Protein AF-A0A6C0I9Z3-F1 (afdb_monomer_lite)

Secondary structure (DSSP, 8-state):
--SSSTTTT--S----------TTS----S------HHHHHH-TT--PPPHHHHHHHHHHHHHHTTTTS-PPSS----

Radius of gyration: 19.28 Å; chains: 1; bounding box: 40×35×43 Å

pLDDT: mean 79.93, std 22.99, range [34.34, 98.44]

Foldseek 3Di:
DPPPPPPPPPDDDDDPDDDDDDPVDDPPDPDDDDDCVVVCVVPVPDDDDDPVVVVVVVVVCCVVCVVPDDDPPDPPPD

Sequence (78 aa):
MLYLIKINHFHDKLIKCELEFDSSYSDGQFRKQANNSKMLELFPDFEFTSLQFGLEKTIDHFIENYSTLRIMGPPSCE

Structure (mmCIF, N/CA/C/O backbone):
data_AF-A0A6C0I9Z3-F1
#
_entry.id   AF-A0A6C0I9Z3-F1
#
loop_
_atom_site.group_PDB
_atom_site.id
_atom_site.type_symbol
_atom_site.label_atom_id
_atom_site.label_alt_id
_atom_site.label_comp_id
_atom_site.label_asym_id
_atom_site.label_entity_id
_atom_site.label_seq_id
_atom_site.pdbx_PDB_ins_code
_atom_site.Cartn_x
_atom_site.Cartn_y
_atom_site.Cartn_z
_atom_site.occupancy
_atom_site.B_iso_or_equiv
_atom_site.auth_seq_id
_atom_site.auth_comp_id
_atom_site.auth_asym_id
_atom_site.auth_atom_id
_atom_site.pdbx_PDB_model_num
ATOM 1 N N . MET A 1 1 ? 21.954 -10.804 10.342 1.00 44.69 1 MET A N 1
ATOM 2 C CA . MET A 1 1 ? 22.225 -11.986 9.495 1.00 44.69 1 MET A CA 1
ATOM 3 C C . MET A 1 1 ? 21.324 -13.164 9.891 1.00 44.69 1 MET A C 1
ATOM 5 O O . MET A 1 1 ? 21.831 -14.214 10.235 1.00 44.69 1 MET A O 1
ATOM 9 N N . LEU A 1 2 ? 19.992 -12.993 9.891 1.00 34.34 2 LEU A N 1
ATOM 10 C CA . LEU A 1 2 ? 19.026 -14.082 10.171 1.00 34.34 2 LEU A CA 1
ATOM 11 C C . LEU A 1 2 ? 17.661 -13.896 9.463 1.00 34.34 2 LEU A C 1
ATOM 13 O O . LEU A 1 2 ? 16.726 -14.638 9.729 1.00 34.34 2 LEU A O 1
ATOM 17 N N . TYR A 1 3 ? 17.542 -12.953 8.519 1.00 39.72 3 TYR A N 1
ATOM 18 C CA . TYR A 1 3 ? 16.299 -12.700 7.764 1.00 39.72 3 TYR A CA 1
ATOM 19 C C . TYR A 1 3 ? 16.409 -13.014 6.262 1.00 39.72 3 TYR A C 1
ATOM 21 O O . TYR A 1 3 ? 15.588 -12.570 5.474 1.00 39.72 3 TYR A O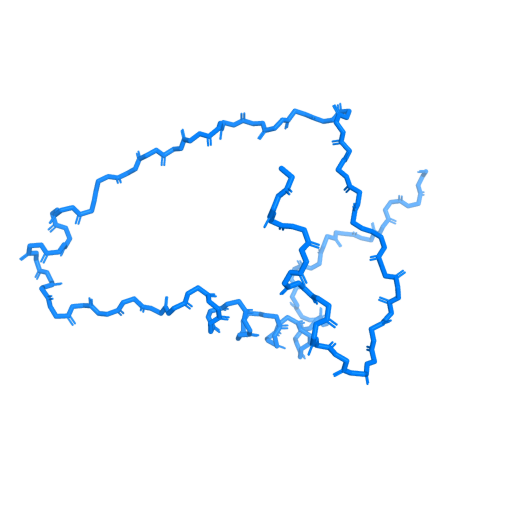 1
ATOM 29 N N . LEU A 1 4 ? 17.412 -13.798 5.856 1.00 39.50 4 LEU A N 1
ATOM 30 C CA . LEU A 1 4 ? 17.710 -14.079 4.442 1.00 39.50 4 LEU A CA 1
ATOM 31 C C . LEU A 1 4 ? 17.346 -15.502 3.980 1.00 39.50 4 LEU A C 1
ATOM 33 O O . LEU A 1 4 ? 17.630 -15.854 2.845 1.00 39.50 4 LEU A O 1
ATOM 37 N N . ILE A 1 5 ? 16.720 -16.335 4.824 1.00 40.44 5 ILE A N 1
ATOM 38 C CA . ILE A 1 5 ? 16.560 -17.778 4.528 1.00 40.44 5 ILE A CA 1
ATOM 39 C C . ILE A 1 5 ? 15.099 -18.213 4.279 1.00 40.44 5 ILE A C 1
ATOM 41 O O . ILE A 1 5 ? 14.864 -19.308 3.781 1.00 40.44 5 ILE A O 1
ATOM 45 N N . LYS A 1 6 ? 14.086 -17.367 4.512 1.00 36.16 6 LYS A N 1
ATOM 46 C CA . LYS A 1 6 ? 12.666 -17.767 4.371 1.00 36.16 6 LYS A CA 1
ATOM 47 C C . LYS A 1 6 ? 11.965 -17.365 3.062 1.00 36.16 6 LYS A C 1
ATOM 49 O O . LYS A 1 6 ? 10.744 -17.393 3.017 1.00 36.16 6 LYS A O 1
ATOM 54 N N . ILE A 1 7 ? 12.700 -17.035 1.999 1.00 44.62 7 ILE A N 1
ATOM 55 C CA . ILE A 1 7 ? 12.103 -16.775 0.667 1.00 44.62 7 ILE A CA 1
ATOM 56 C C . ILE A 1 7 ? 12.276 -17.982 -0.282 1.00 44.62 7 ILE A C 1
ATOM 58 O O . ILE A 1 7 ? 11.608 -18.083 -1.303 1.00 44.62 7 ILE A O 1
ATOM 62 N N . ASN A 1 8 ? 13.090 -18.977 0.086 1.00 35.03 8 ASN A N 1
ATOM 63 C CA . ASN A 1 8 ? 13.493 -20.056 -0.825 1.00 35.03 8 ASN A CA 1
ATOM 64 C C . ASN A 1 8 ? 12.500 -21.226 -0.969 1.00 35.03 8 ASN A C 1
ATOM 66 O O . ASN A 1 8 ? 12.849 -22.214 -1.606 1.00 35.03 8 ASN A O 1
ATOM 70 N N . HIS A 1 9 ? 11.291 -21.169 -0.396 1.00 40.16 9 HIS A N 1
ATOM 71 C CA . HIS A 1 9 ? 10.365 -22.316 -0.436 1.00 40.16 9 HIS A CA 1
ATOM 72 C C . HIS A 1 9 ? 9.157 -22.160 -1.373 1.00 40.16 9 HIS A C 1
ATOM 74 O O . HIS A 1 9 ? 8.226 -22.953 -1.292 1.00 40.16 9 HIS A O 1
ATOM 80 N N . PHE A 1 10 ? 9.179 -21.193 -2.293 1.00 42.09 10 PHE A N 1
ATOM 81 C CA . PHE A 1 10 ? 8.163 -21.051 -3.348 1.00 42.09 10 PHE A CA 1
ATOM 82 C C . PHE A 1 10 ? 8.741 -21.456 -4.723 1.00 42.09 10 PHE A C 1
ATOM 84 O O . PHE A 1 10 ? 8.879 -20.661 -5.646 1.00 42.09 10 PHE A O 1
ATOM 91 N N . HIS A 1 11 ? 9.159 -22.717 -4.813 1.00 43.34 11 HIS A N 1
ATOM 92 C CA . HIS A 1 11 ? 9.401 -23.480 -6.050 1.00 43.34 11 HIS A CA 1
ATOM 93 C C . HIS A 1 11 ? 8.042 -23.638 -6.797 1.00 43.34 11 HIS A C 1
ATOM 95 O O . HIS A 1 11 ? 7.030 -23.794 -6.126 1.00 43.34 11 HIS A O 1
ATOM 101 N N . ASP A 1 12 ? 7.827 -23.550 -8.121 1.00 43.06 12 ASP A N 1
ATOM 102 C CA . ASP A 1 12 ? 8.602 -23.981 -9.293 1.00 43.06 12 ASP A CA 1
ATOM 103 C C . ASP A 1 12 ? 8.097 -23.307 -10.603 1.00 43.06 12 ASP A C 1
ATOM 105 O O . ASP A 1 12 ? 7.316 -23.894 -11.353 1.00 43.06 12 ASP A O 1
ATOM 109 N N . LYS A 1 13 ? 8.525 -22.070 -10.897 1.00 46.69 13 LYS A N 1
ATOM 110 C CA . LYS A 1 13 ? 8.667 -21.475 -12.258 1.00 46.69 13 LYS A CA 1
ATOM 111 C C . LYS A 1 13 ? 8.991 -19.984 -12.131 1.00 46.69 13 LYS A C 1
ATOM 113 O O . LYS A 1 13 ? 8.217 -19.116 -12.516 1.00 46.69 13 LYS A O 1
ATOM 118 N N . LEU A 1 14 ? 10.131 -19.660 -11.534 1.00 53.41 14 LEU A N 1
ATOM 119 C CA . LEU A 1 14 ? 10.521 -18.265 -11.365 1.00 53.41 14 LEU A CA 1
ATOM 120 C C . LEU A 1 14 ? 11.603 -17.938 -12.386 1.00 53.41 14 LEU A C 1
ATOM 122 O O . LEU A 1 14 ? 12.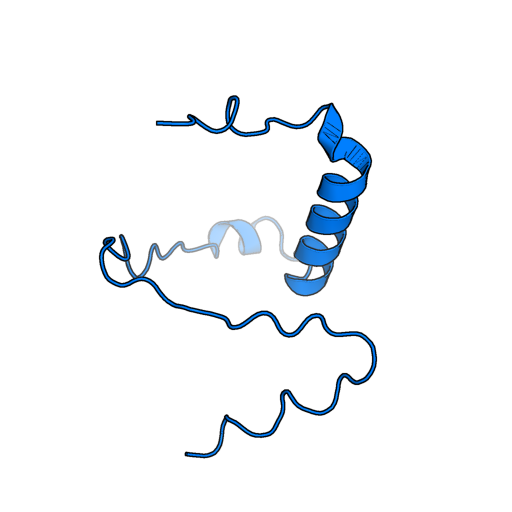723 -18.443 -12.322 1.00 53.41 14 LEU A O 1
ATOM 126 N N . ILE A 1 15 ? 11.229 -17.107 -13.359 1.00 50.78 15 ILE A N 1
ATOM 127 C CA . ILE A 1 15 ? 12.171 -16.301 -14.131 1.00 50.78 15 ILE A CA 1
ATOM 128 C C . ILE A 1 15 ? 13.134 -15.695 -13.107 1.00 50.78 15 ILE A C 1
ATOM 130 O O . ILE A 1 15 ? 12.697 -15.088 -12.129 1.00 50.78 15 ILE A O 1
ATOM 134 N N . LYS A 1 16 ? 14.435 -15.931 -13.280 1.00 50.00 16 LYS A N 1
ATOM 135 C CA . LYS A 1 16 ? 15.467 -15.408 -12.386 1.00 50.00 16 LYS A CA 1
ATOM 136 C C . LYS A 1 16 ? 15.595 -13.902 -12.636 1.00 50.00 16 LYS A C 1
ATOM 138 O O . LYS A 1 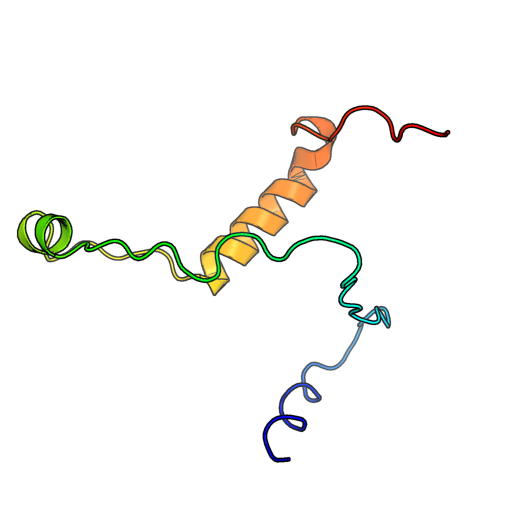16 ? 16.472 -13.470 -13.371 1.00 50.00 16 LYS A O 1
ATOM 143 N N . CYS A 1 17 ? 14.663 -13.127 -12.096 1.00 66.62 17 CYS A N 1
ATOM 144 C CA . CYS A 1 17 ? 14.737 -11.675 -12.063 1.00 66.62 17 CYS A CA 1
ATOM 145 C C . CYS A 1 17 ? 15.567 -11.279 -10.844 1.00 66.62 17 CYS A C 1
ATOM 147 O O . CYS A 1 17 ? 15.208 -11.604 -9.711 1.00 66.62 17 CYS A O 1
ATOM 149 N N . GLU A 1 18 ? 16.692 -10.615 -11.083 1.00 85.12 18 GLU A N 1
ATOM 150 C CA . GLU A 1 18 ? 17.468 -9.977 -10.027 1.00 85.12 18 GLU A CA 1
ATOM 151 C C . GLU A 1 18 ? 16.792 -8.651 -9.665 1.00 85.12 18 GLU A C 1
ATOM 153 O O . GLU A 1 18 ? 16.408 -7.877 -10.541 1.00 85.12 18 GLU A O 1
ATOM 158 N N . LEU A 1 19 ? 16.557 -8.437 -8.371 1.00 84.88 19 LEU A N 1
ATOM 159 C CA . LEU A 1 19 ? 15.982 -7.198 -7.862 1.00 84.88 19 LEU A CA 1
ATOM 160 C C . LEU A 1 19 ? 17.130 -6.237 -7.549 1.00 84.88 19 LEU A C 1
ATOM 162 O O . LEU A 1 19 ? 17.855 -6.448 -6.577 1.00 84.88 19 LEU A O 1
ATOM 166 N N . GLU A 1 20 ? 17.265 -5.184 -8.346 1.00 90.75 20 GLU A N 1
ATOM 167 C CA . GLU A 1 20 ? 18.278 -4.145 -8.160 1.00 90.75 20 GLU A CA 1
ATOM 168 C C . GLU A 1 20 ? 17.640 -2.846 -7.648 1.00 90.75 20 GLU A C 1
ATOM 170 O O . GLU A 1 20 ? 16.555 -2.453 -8.080 1.00 90.75 20 GLU A O 1
ATOM 175 N N . PHE A 1 21 ? 18.318 -2.176 -6.713 1.00 89.06 21 PHE A N 1
ATOM 176 C CA . PHE A 1 21 ? 17.921 -0.864 -6.202 1.00 89.06 21 PHE A CA 1
ATOM 177 C C . PHE A 1 21 ? 18.854 0.195 -6.792 1.00 89.06 21 PHE A C 1
ATOM 179 O O . PHE A 1 21 ? 20.015 0.285 -6.393 1.00 89.06 21 PHE A O 1
ATOM 186 N N . ASP A 1 22 ? 18.351 0.990 -7.734 1.00 92.19 22 ASP A N 1
ATOM 187 C CA . ASP A 1 22 ? 19.101 2.099 -8.324 1.00 92.19 22 ASP A CA 1
ATOM 188 C C . ASP A 1 22 ? 19.083 3.322 -7.394 1.00 92.19 22 ASP A C 1
ATOM 190 O O . ASP A 1 22 ? 18.057 3.978 -7.213 1.00 92.19 22 ASP A O 1
ATOM 194 N N . SER A 1 23 ? 20.236 3.626 -6.798 1.00 93.81 23 SER A N 1
ATOM 195 C CA . SER A 1 23 ? 20.429 4.750 -5.877 1.00 93.81 23 SER A CA 1
ATOM 196 C C . SER A 1 23 ? 20.811 6.066 -6.566 1.00 93.81 23 SER A C 1
ATOM 198 O O . SER A 1 23 ? 21.093 7.052 -5.883 1.00 93.81 23 SER A O 1
ATOM 200 N N . SER A 1 24 ? 20.832 6.111 -7.904 1.00 96.50 24 SER A N 1
ATOM 201 C CA . SER A 1 24 ? 21.063 7.352 -8.657 1.00 96.50 24 SER A CA 1
ATOM 202 C C . SER A 1 24 ? 19.883 8.330 -8.566 1.00 96.50 24 SER A C 1
ATOM 204 O O . SER A 1 24 ? 20.060 9.538 -8.743 1.00 96.50 24 SER A O 1
ATOM 206 N N . TYR A 1 25 ? 18.695 7.825 -8.225 1.00 92.19 25 TYR A N 1
ATOM 207 C CA . TYR A 1 25 ? 17.478 8.602 -8.010 1.00 92.19 25 TYR A CA 1
ATOM 208 C C . TYR A 1 25 ? 17.225 8.848 -6.518 1.00 92.19 25 TYR A C 1
ATOM 210 O O . TYR A 1 25 ? 17.625 8.073 -5.655 1.00 92.19 25 TYR A O 1
ATOM 218 N N . SER A 1 26 ? 16.535 9.943 -6.191 1.00 92.75 26 SER A N 1
ATOM 219 C CA . SER A 1 26 ? 16.192 10.261 -4.801 1.00 92.75 26 SER A CA 1
ATOM 220 C C . SER A 1 26 ? 15.032 9.404 -4.279 1.00 92.75 26 SER A C 1
ATOM 222 O O . SER A 1 26 ? 13.982 9.366 -4.920 1.00 92.75 26 SER A O 1
ATOM 224 N N . ASP A 1 27 ? 15.148 8.872 -3.059 1.00 92.75 27 ASP A N 1
ATOM 225 C CA . ASP A 1 27 ? 14.109 8.078 -2.364 1.00 92.75 27 ASP A CA 1
ATOM 226 C C . ASP A 1 27 ? 12.771 8.815 -2.133 1.00 92.75 27 ASP A C 1
ATOM 228 O O . ASP A 1 27 ? 11.744 8.207 -1.821 1.00 92.75 27 ASP A O 1
ATOM 232 N N . GLY A 1 28 ? 12.764 10.146 -2.238 1.00 94.44 28 GLY A N 1
ATOM 233 C CA . GLY A 1 28 ? 11.617 10.975 -1.882 1.00 94.44 28 GLY A CA 1
ATOM 234 C C . GLY A 1 28 ? 11.415 11.076 -0.366 1.00 94.44 28 GLY A C 1
ATOM 235 O O . GLY A 1 28 ? 12.359 11.080 0.422 1.00 94.44 28 G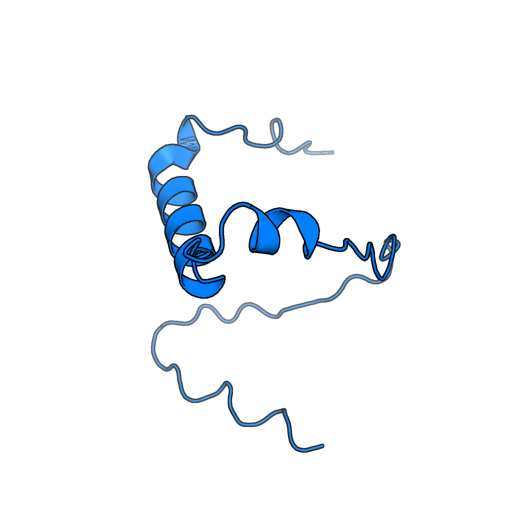LY A O 1
ATOM 236 N N . GLN A 1 29 ? 10.165 11.234 0.072 1.00 95.69 29 GLN A N 1
ATOM 237 C CA . GLN A 1 29 ? 9.852 11.375 1.495 1.00 95.69 29 GLN A CA 1
ATOM 238 C C . GLN A 1 29 ? 9.768 10.004 2.177 1.00 95.69 29 GLN A C 1
ATOM 240 O O . GLN A 1 29 ? 8.861 9.230 1.884 1.00 95.69 29 GLN A O 1
ATOM 245 N N . PHE A 1 30 ? 10.628 9.766 3.173 1.00 93.38 30 PHE A N 1
ATOM 246 C CA . PHE A 1 30 ? 10.700 8.492 3.903 1.00 93.38 30 PHE A CA 1
ATOM 247 C C . PHE A 1 30 ? 9.371 8.056 4.546 1.00 93.38 30 PHE A C 1
ATOM 249 O O . PHE A 1 30 ? 9.035 6.874 4.547 1.00 93.38 30 PHE A O 1
ATOM 256 N N . ARG A 1 31 ? 8.597 8.995 5.116 1.00 93.75 31 ARG A N 1
ATOM 257 C CA . ARG A 1 31 ? 7.263 8.725 5.687 1.00 93.75 31 ARG A CA 1
ATOM 258 C C . ARG A 1 31 ? 6.320 9.910 5.517 1.00 93.75 31 ARG A C 1
ATOM 260 O O . ARG A 1 31 ? 6.696 11.045 5.805 1.00 93.75 31 ARG A O 1
ATOM 267 N N . LYS A 1 32 ? 5.069 9.620 5.157 1.00 94.81 32 LYS A N 1
ATOM 268 C CA . LYS A 1 32 ? 3.926 10.549 5.153 1.00 94.81 32 LYS A CA 1
ATOM 269 C C . LYS A 1 32 ? 2.860 10.018 6.105 1.00 94.81 32 LYS A C 1
ATOM 271 O O . LYS A 1 32 ? 1.914 9.363 5.685 1.00 94.81 32 LYS A O 1
ATOM 276 N N . GLN A 1 33 ? 3.084 10.203 7.403 1.00 93.94 33 GLN A N 1
ATOM 277 C CA . GLN A 1 33 ? 2.179 9.662 8.416 1.00 93.94 33 GLN A CA 1
ATOM 278 C C . GLN A 1 33 ? 0.808 10.339 8.321 1.00 93.94 33 GLN A C 1
ATOM 280 O O . GLN A 1 33 ? 0.724 11.560 8.207 1.00 93.94 33 GLN A O 1
ATOM 285 N N . ALA A 1 34 ? -0.249 9.536 8.397 1.00 95.69 34 ALA A N 1
ATOM 286 C CA . ALA A 1 34 ? -1.629 9.989 8.469 1.00 95.69 34 ALA A CA 1
ATOM 287 C C . ALA A 1 34 ? -2.310 9.308 9.661 1.00 95.69 34 ALA A C 1
ATOM 289 O O . ALA A 1 34 ? -2.038 8.143 9.952 1.00 95.69 34 ALA A O 1
ATOM 290 N N . ASN A 1 35 ? -3.179 10.041 10.355 1.00 97.25 35 ASN A N 1
ATOM 291 C CA . ASN A 1 35 ? -3.990 9.513 11.447 1.00 97.25 35 ASN A CA 1
ATOM 292 C C . ASN A 1 35 ? -5.391 9.180 10.909 1.00 97.25 35 ASN A C 1
ATOM 294 O O . ASN A 1 35 ? -6.038 10.034 10.307 1.00 97.25 35 ASN A O 1
ATOM 298 N N . ASN A 1 36 ? -5.853 7.948 11.132 1.00 97.00 36 ASN A N 1
ATOM 299 C CA . ASN A 1 36 ? -7.172 7.466 10.715 1.00 97.00 36 ASN A CA 1
ATOM 300 C C . ASN A 1 36 ? -8.154 7.267 11.887 1.00 97.00 36 ASN A C 1
ATOM 302 O O . ASN A 1 36 ? -9.239 6.730 11.671 1.00 97.00 36 ASN A O 1
ATOM 306 N N . SER A 1 37 ? -7.825 7.716 13.104 1.00 97.81 37 SER A N 1
ATOM 307 C CA . SER A 1 37 ? -8.659 7.531 14.301 1.00 97.81 37 SER A CA 1
ATOM 308 C C . SER A 1 37 ? -10.079 8.054 14.090 1.00 97.81 37 SER A C 1
ATOM 310 O O . SER A 1 37 ? -11.039 7.361 14.405 1.00 97.81 37 SER A O 1
ATOM 312 N N . LYS A 1 38 ? -10.230 9.223 13.450 1.00 98.06 38 LYS A N 1
ATOM 313 C CA . LYS A 1 38 ? -11.555 9.802 13.185 1.00 98.06 38 LYS A CA 1
ATOM 314 C C . LYS A 1 38 ? -12.427 8.937 12.268 1.00 98.06 38 LYS A C 1
ATOM 316 O O . LYS A 1 38 ? -13.644 8.923 12.412 1.00 98.06 38 LYS A O 1
ATOM 321 N N . MET A 1 39 ? -11.817 8.240 11.313 1.00 98.12 39 MET A N 1
ATOM 322 C CA . MET A 1 39 ? -12.533 7.365 10.385 1.00 98.12 39 MET A CA 1
ATOM 323 C C . MET A 1 39 ? -13.006 6.095 11.095 1.00 98.12 39 MET A C 1
ATOM 325 O O . MET A 1 39 ? -14.165 5.725 10.943 1.00 98.12 39 MET A O 1
ATOM 329 N N . LEU A 1 40 ? -12.156 5.502 11.936 1.00 97.38 40 LEU A N 1
ATOM 330 C CA . LEU A 1 40 ? -12.504 4.317 12.723 1.00 97.38 40 LEU A CA 1
ATOM 331 C C . LEU A 1 40 ? -13.575 4.611 13.785 1.00 97.38 40 LEU A C 1
ATOM 333 O O . LEU A 1 40 ? -14.408 3.759 14.060 1.00 97.38 40 LEU A O 1
ATOM 337 N N . GLU A 1 41 ? -13.600 5.826 14.346 1.00 98.25 41 GLU A N 1
ATOM 338 C CA . GLU A 1 41 ? -14.695 6.271 15.224 1.00 98.25 41 GLU A CA 1
ATOM 339 C C . GLU A 1 41 ? -16.045 6.336 14.496 1.00 98.25 41 GLU A C 1
ATOM 341 O O . GLU A 1 41 ? -17.075 5.993 15.069 1.00 98.25 41 GLU A O 1
ATOM 346 N N . LEU A 1 42 ? -16.051 6.827 13.252 1.00 98.44 42 LEU A N 1
ATOM 347 C CA . LEU A 1 42 ? -17.271 6.981 12.456 1.00 98.44 42 LEU A CA 1
ATOM 348 C C . LEU A 1 42 ? -17.740 5.654 11.843 1.00 98.44 42 LEU A C 1
ATOM 350 O O . LEU A 1 42 ? -18.937 5.479 11.629 1.00 98.44 42 LEU A O 1
ATOM 354 N N . PHE A 1 43 ? -16.810 4.738 11.563 1.00 98.06 43 PHE A N 1
ATOM 355 C CA . PHE A 1 43 ? -17.059 3.462 10.894 1.00 98.06 43 PHE A CA 1
ATOM 356 C C . PHE A 1 43 ? -16.315 2.320 11.614 1.00 98.06 43 PHE A C 1
ATOM 358 O O . PHE A 1 43 ? -15.296 1.841 11.111 1.00 98.06 43 PHE A O 1
ATOM 365 N N . PRO A 1 44 ? -16.801 1.879 12.790 1.00 96.75 44 PRO A N 1
ATOM 366 C CA . PRO A 1 44 ? -16.093 0.906 13.628 1.00 96.75 44 PRO A CA 1
ATOM 367 C C . PRO A 1 44 ? -15.991 -0.488 12.997 1.00 96.75 44 PRO A C 1
ATOM 369 O O . PRO A 1 44 ? -15.023 -1.199 13.250 1.00 96.75 44 PRO A O 1
ATOM 372 N N . ASP A 1 45 ? -16.950 -0.847 12.144 1.00 98.12 45 ASP A N 1
ATOM 373 C CA . ASP A 1 45 ? -17.025 -2.161 11.495 1.00 98.12 45 ASP A CA 1
ATOM 374 C C . ASP A 1 45 ? -16.409 -2.163 10.083 1.00 98.12 45 ASP A C 1
ATOM 376 O O . ASP A 1 45 ? -16.617 -3.090 9.302 1.00 98.12 45 ASP A O 1
ATOM 380 N N . PHE A 1 46 ? -15.690 -1.099 9.703 1.00 97.75 46 PHE A N 1
ATOM 381 C CA . PHE A 1 46 ? -15.047 -1.037 8.395 1.00 97.75 46 PHE A CA 1
ATOM 382 C C . PHE A 1 46 ? -13.847 -1.990 8.330 1.00 97.75 46 PHE A C 1
ATOM 384 O O . PHE A 1 46 ? -12.875 -1.841 9.073 1.00 97.75 46 PHE A O 1
ATOM 391 N N . GLU A 1 47 ? -13.864 -2.906 7.364 1.00 97.19 47 GLU A N 1
ATOM 392 C CA . GLU A 1 47 ? -12.745 -3.802 7.078 1.00 97.19 47 GLU A CA 1
ATOM 393 C C . GLU A 1 47 ? -12.001 -3.365 5.811 1.00 97.19 47 GLU A C 1
ATOM 395 O O . GLU A 1 47 ? -12.576 -3.230 4.730 1.00 97.19 47 GLU A O 1
ATOM 400 N N . PHE A 1 48 ? -10.689 -3.152 5.937 1.00 97.44 48 PHE A N 1
ATOM 401 C CA . PHE A 1 48 ? -9.834 -2.880 4.785 1.00 97.44 48 PHE A CA 1
ATOM 402 C C . PHE A 1 48 ? -9.543 -4.166 4.019 1.00 97.44 48 PHE A C 1
ATOM 404 O O . PHE A 1 48 ? -9.256 -5.212 4.601 1.00 97.44 48 PHE A O 1
ATOM 411 N N . THR A 1 49 ? -9.487 -4.050 2.696 1.00 97.62 49 THR A N 1
ATOM 412 C CA . THR A 1 49 ? -8.881 -5.076 1.852 1.00 97.62 49 THR A CA 1
ATOM 413 C C . THR A 1 49 ? -7.442 -5.334 2.298 1.00 97.62 49 THR A C 1
ATOM 415 O O . THR A 1 49 ? -6.661 -4.393 2.471 1.00 97.62 49 THR A O 1
ATOM 418 N N . SER A 1 50 ? -7.066 -6.606 2.463 1.00 97.94 50 SER A N 1
ATOM 419 C CA . SER A 1 50 ? -5.682 -6.953 2.792 1.00 97.94 50 SER A CA 1
ATOM 420 C C . SER A 1 50 ? -4.743 -6.519 1.663 1.00 97.94 50 SER A C 1
ATOM 422 O O . SER A 1 50 ? -5.091 -6.598 0.483 1.00 97.94 50 SER A O 1
ATOM 424 N N . LEU A 1 51 ? -3.534 -6.069 2.015 1.00 96.06 51 LEU A N 1
ATOM 425 C CA . LEU A 1 51 ? -2.566 -5.592 1.023 1.00 96.06 51 LEU A CA 1
ATOM 426 C C . LEU A 1 51 ? -2.265 -6.665 -0.033 1.00 96.06 51 LEU A C 1
ATOM 428 O O . LEU A 1 51 ? -2.250 -6.361 -1.219 1.00 96.06 51 LEU A O 1
ATOM 432 N N . GLN A 1 52 ? -2.084 -7.915 0.398 1.00 96.88 52 GLN A N 1
ATOM 433 C CA . GLN A 1 52 ? -1.799 -9.038 -0.493 1.00 96.88 52 GLN A CA 1
ATOM 434 C C . GLN A 1 52 ? -2.913 -9.239 -1.526 1.00 96.88 52 GLN A C 1
ATOM 436 O O . GLN A 1 52 ? -2.648 -9.247 -2.724 1.00 96.88 52 GLN A O 1
ATOM 441 N N . PHE A 1 53 ? -4.164 -9.327 -1.069 1.00 97.25 53 PHE A N 1
ATOM 442 C CA . PHE A 1 53 ? -5.301 -9.531 -1.963 1.00 97.25 53 PHE A CA 1
ATOM 443 C C . PHE A 1 53 ? -5.518 -8.329 -2.890 1.00 97.25 53 PHE A C 1
ATOM 445 O O . PHE A 1 53 ? -5.806 -8.493 -4.074 1.00 97.25 53 PHE A O 1
ATOM 452 N N . GLY A 1 54 ? -5.349 -7.110 -2.369 1.00 97.94 54 GLY A N 1
ATOM 453 C CA . GLY A 1 54 ? -5.432 -5.890 -3.168 1.00 97.94 54 GLY A CA 1
ATOM 454 C C . GLY A 1 54 ? -4.385 -5.851 -4.285 1.00 97.94 54 GLY A C 1
ATOM 455 O O . GLY A 1 54 ? -4.718 -5.501 -5.418 1.00 97.94 54 GLY A O 1
ATOM 456 N N . LEU A 1 55 ? -3.143 -6.250 -3.991 1.00 97.25 55 LEU A N 1
ATOM 457 C CA . LEU A 1 55 ? -2.067 -6.349 -4.979 1.00 97.25 55 LEU A CA 1
ATOM 458 C C . LEU A 1 55 ? -2.378 -7.401 -6.044 1.00 97.25 55 LEU A C 1
ATOM 460 O O . LEU A 1 55 ? -2.327 -7.071 -7.225 1.00 97.25 55 LEU A O 1
ATOM 464 N N . GLU A 1 56 ? -2.755 -8.616 -5.641 1.00 97.62 56 GLU A N 1
ATOM 465 C CA . GLU A 1 56 ? -3.132 -9.699 -6.562 1.00 97.62 56 GLU A CA 1
ATOM 466 C C . GLU A 1 56 ? -4.217 -9.239 -7.540 1.00 97.62 56 GLU A C 1
ATOM 468 O O . GLU A 1 56 ? -4.015 -9.261 -8.751 1.00 97.62 56 GLU A O 1
ATOM 473 N N . LYS A 1 57 ? -5.324 -8.691 -7.022 1.00 98.12 57 LYS A N 1
ATOM 474 C CA . LYS A 1 57 ? -6.430 -8.202 -7.858 1.00 98.12 57 LYS A CA 1
ATOM 475 C C . LYS A 1 57 ? -6.029 -7.078 -8.802 1.00 98.12 57 LYS A C 1
ATOM 477 O O . LYS A 1 57 ? -6.523 -7.019 -9.926 1.00 98.12 57 LYS A O 1
ATOM 482 N N . THR A 1 58 ? -5.156 -6.182 -8.353 1.00 96.81 58 THR A N 1
ATOM 483 C CA . THR A 1 58 ? -4.692 -5.063 -9.178 1.00 96.81 58 THR A CA 1
ATOM 484 C C . THR A 1 58 ? -3.784 -5.551 -10.307 1.00 96.81 58 THR A C 1
ATOM 486 O O . THR A 1 58 ? -3.912 -5.079 -11.435 1.00 96.81 58 THR A O 1
ATOM 489 N N . ILE A 1 59 ? -2.894 -6.506 -10.023 1.00 96.06 59 ILE A N 1
ATOM 490 C CA . ILE A 1 59 ? -1.992 -7.107 -11.014 1.00 96.06 59 ILE A CA 1
ATOM 491 C C . ILE A 1 59 ? -2.792 -7.900 -12.052 1.00 96.06 59 ILE A C 1
ATOM 493 O O . ILE A 1 59 ? -2.585 -7.694 -13.247 1.00 96.06 59 ILE A O 1
ATOM 497 N N . ASP A 1 60 ? -3.738 -8.734 -11.613 1.00 96.88 60 ASP A N 1
ATOM 498 C CA . ASP A 1 60 ? -4.617 -9.498 -12.506 1.00 96.88 60 ASP A CA 1
ATOM 499 C C . ASP A 1 60 ? -5.375 -8.558 -13.452 1.00 96.88 60 ASP A C 1
ATOM 501 O O . ASP A 1 60 ? -5.318 -8.703 -14.675 1.00 96.88 60 ASP A O 1
ATOM 505 N N . HIS A 1 61 ? -5.997 -7.511 -12.896 1.00 96.38 61 HIS A N 1
ATOM 506 C CA . HIS A 1 61 ? -6.708 -6.508 -13.684 1.00 96.38 61 HIS A CA 1
ATOM 507 C C . HIS A 1 61 ? -5.791 -5.802 -14.694 1.00 96.38 61 HIS A C 1
ATOM 509 O O . HIS A 1 61 ? -6.202 -5.556 -15.831 1.00 96.38 61 HIS A O 1
ATOM 515 N N . PHE A 1 62 ? -4.551 -5.486 -14.305 1.00 95.06 62 PHE A N 1
ATOM 516 C CA . PHE A 1 62 ? -3.574 -4.856 -15.190 1.00 95.06 62 PHE A CA 1
ATOM 517 C C . PHE A 1 62 ? -3.217 -5.736 -16.389 1.00 95.06 62 PHE A C 1
ATOM 519 O O . PHE A 1 62 ? -3.186 -5.247 -17.518 1.00 95.06 62 PHE A O 1
ATOM 526 N N . ILE A 1 63 ? -2.981 -7.028 -16.155 1.00 94.25 63 ILE A N 1
ATOM 527 C CA . ILE A 1 63 ? -2.649 -7.998 -17.205 1.00 94.25 63 ILE A CA 1
ATOM 528 C C . ILE A 1 63 ? -3.825 -8.158 -18.173 1.00 94.25 63 ILE A C 1
ATOM 530 O O . ILE A 1 63 ? -3.640 -8.092 -19.388 1.00 94.25 63 ILE A O 1
ATOM 534 N N . GLU A 1 64 ? -5.039 -8.320 -17.644 1.00 96.56 64 GLU A N 1
ATOM 535 C CA . GLU A 1 64 ? -6.253 -8.532 -18.442 1.00 96.56 64 GLU A CA 1
ATOM 536 C C . GLU A 1 64 ? -6.616 -7.322 -19.313 1.00 96.56 64 GLU A C 1
ATOM 538 O O . GLU A 1 64 ? -7.115 -7.480 -20.427 1.00 96.56 64 GLU A O 1
ATOM 543 N N . ASN A 1 65 ? -6.350 -6.108 -18.825 1.00 95.50 65 ASN A N 1
ATOM 544 C CA . ASN A 1 65 ? -6.808 -4.863 -19.447 1.00 95.50 65 ASN A CA 1
ATOM 545 C C . ASN A 1 65 ? -5.658 -4.030 -20.029 1.00 95.50 65 ASN A C 1
ATOM 547 O O . ASN A 1 65 ? -5.837 -2.853 -20.344 1.00 95.50 65 ASN A O 1
ATOM 551 N N . TYR A 1 66 ? -4.477 -4.628 -20.206 1.00 91.38 66 TYR A N 1
ATOM 552 C CA . TYR A 1 66 ? -3.256 -3.920 -20.602 1.00 91.38 66 TYR A CA 1
ATOM 553 C C . TYR A 1 66 ? -3.432 -3.036 -21.848 1.00 91.38 66 TYR A C 1
ATOM 555 O O . TYR A 1 66 ? -2.919 -1.922 -21.902 1.00 91.38 66 TYR A O 1
ATOM 563 N N . SER A 1 67 ? -4.215 -3.500 -22.828 1.00 90.75 67 SER A N 1
ATOM 564 C CA . SER A 1 67 ? -4.474 -2.781 -24.086 1.00 90.75 67 SER A CA 1
ATOM 565 C C . SER A 1 67 ? -5.264 -1.475 -23.929 1.00 90.75 67 SER A C 1
ATOM 567 O O . SER A 1 67 ? -5.177 -0.603 -24.792 1.00 90.75 67 SER A O 1
ATOM 569 N N . THR A 1 68 ? -6.033 -1.331 -22.849 1.00 91.56 68 THR A N 1
ATOM 570 C CA . 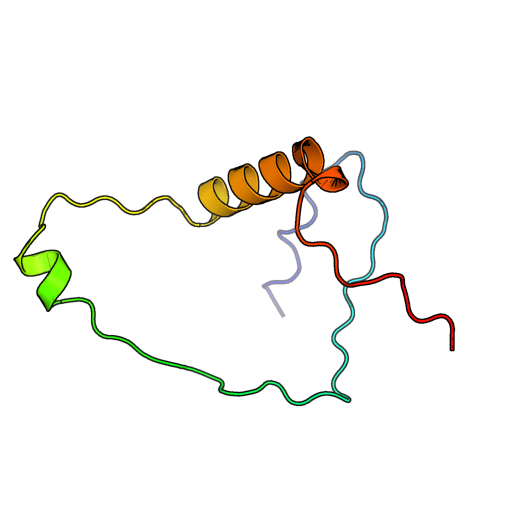THR A 1 68 ? -6.923 -0.183 -22.611 1.00 91.56 68 THR A CA 1
ATOM 571 C C . THR A 1 68 ? -6.459 0.708 -21.466 1.00 91.56 68 THR A C 1
ATOM 573 O O . THR A 1 68 ? -6.964 1.819 -21.302 1.00 91.56 68 THR A O 1
ATOM 576 N N . LEU A 1 69 ? -5.537 0.220 -20.636 1.00 92.44 69 LEU A N 1
ATOM 577 C CA . LEU A 1 69 ? -5.011 0.975 -19.508 1.00 92.44 69 LEU A CA 1
ATOM 578 C C . LEU A 1 69 ? -4.079 2.092 -19.973 1.00 92.44 69 LEU A C 1
ATOM 580 O O . LEU A 1 69 ? -3.510 2.064 -21.065 1.00 92.44 69 LEU A O 1
ATOM 584 N N . ARG A 1 70 ? -3.904 3.096 -19.107 1.00 88.75 70 ARG A N 1
ATOM 585 C CA . ARG A 1 70 ? -2.927 4.163 -19.322 1.00 88.75 70 ARG A CA 1
ATOM 586 C C . ARG A 1 70 ? -1.522 3.579 -19.206 1.00 88.75 70 ARG A C 1
ATOM 588 O O . ARG A 1 70 ? -0.914 3.599 -18.139 1.00 88.75 70 ARG A O 1
ATOM 595 N N . ILE A 1 71 ? -1.013 3.084 -20.319 1.00 79.31 71 ILE A N 1
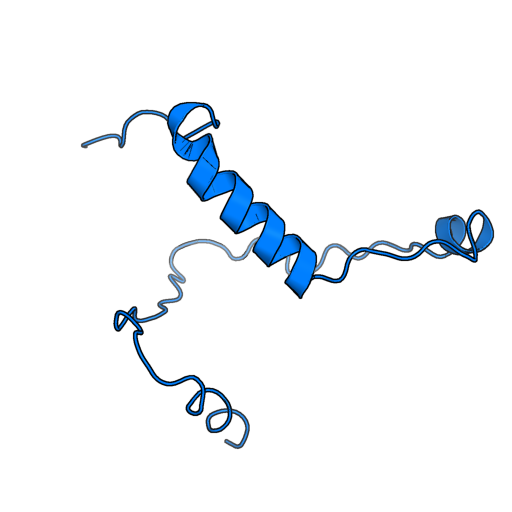ATOM 596 C CA . ILE A 1 71 ? 0.406 2.823 -20.490 1.00 79.31 71 ILE A CA 1
ATOM 597 C C . ILE A 1 71 ? 1.121 4.171 -20.619 1.00 79.31 71 ILE A C 1
ATOM 599 O O . ILE A 1 71 ? 0.560 5.141 -21.143 1.00 79.31 71 ILE A O 1
ATOM 603 N N . MET A 1 72 ? 2.342 4.270 -20.085 1.00 57.38 72 MET A N 1
ATOM 604 C CA . MET A 1 72 ? 3.212 5.393 -20.436 1.00 57.38 72 MET A CA 1
ATOM 605 C C . MET A 1 72 ? 3.258 5.473 -21.967 1.00 57.38 72 MET A C 1
ATOM 607 O O . MET A 1 72 ? 3.148 4.442 -22.634 1.00 57.38 72 MET A O 1
ATOM 611 N N . GLY A 1 73 ? 3.328 6.691 -22.518 1.00 61.53 73 GLY A N 1
ATOM 612 C CA . GLY A 1 73 ? 3.451 6.890 -23.965 1.00 61.53 73 GLY A CA 1
ATOM 613 C C . GLY A 1 73 ? 4.553 6.001 -24.559 1.00 61.53 73 GLY A C 1
ATOM 614 O O . GLY A 1 73 ? 5.352 5.461 -23.788 1.00 61.53 73 GLY A O 1
ATOM 615 N N . PRO A 1 74 ? 4.582 5.821 -25.896 1.00 56.34 74 PRO A N 1
ATOM 616 C CA . PRO A 1 74 ? 5.514 4.902 -26.550 1.00 56.34 74 PRO A CA 1
ATOM 617 C C . PRO A 1 74 ? 6.898 5.032 -25.913 1.00 56.34 74 PRO A C 1
ATOM 619 O O . PRO A 1 74 ? 7.284 6.174 -25.636 1.00 56.34 74 PRO A O 1
ATOM 622 N N . PRO A 1 75 ? 7.604 3.914 -25.635 1.00 55.78 75 PRO A N 1
ATOM 623 C CA . PRO A 1 75 ? 8.945 3.993 -25.078 1.00 55.78 75 PRO A CA 1
ATOM 624 C C . PRO A 1 75 ? 9.699 5.001 -25.934 1.00 55.78 75 PRO A C 1
ATOM 626 O O . PRO A 1 75 ? 9.766 4.839 -27.154 1.00 55.78 75 PRO A O 1
ATOM 629 N N . SER A 1 76 ? 10.136 6.103 -25.327 1.00 51.69 76 SER A N 1
ATOM 630 C CA . SER A 1 76 ? 10.998 7.046 -26.013 1.00 51.69 76 SER A CA 1
ATOM 631 C C . SER A 1 76 ? 12.279 6.279 -26.287 1.00 51.69 76 SER A C 1
ATOM 633 O O . SER A 1 76 ? 13.120 6.122 -25.406 1.00 51.69 76 SER A O 1
ATOM 635 N N . CYS A 1 77 ? 12.358 5.705 -27.482 1.00 46.84 77 CYS A N 1
ATOM 636 C CA . CYS A 1 77 ? 13.608 5.326 -28.093 1.00 46.84 77 CYS A CA 1
ATOM 637 C C . CYS A 1 77 ? 14.346 6.635 -28.383 1.00 46.84 77 CYS A C 1
ATOM 639 O O . CYS A 1 77 ? 14.192 7.194 -29.465 1.00 46.84 77 CYS A O 1
ATOM 641 N N . GLU A 1 78 ? 15.086 7.124 -27.395 1.00 36.31 78 GLU A N 1
ATOM 642 C CA . GLU A 1 78 ? 16.268 7.966 -27.578 1.00 36.31 78 GLU A CA 1
ATOM 643 C C . GLU A 1 78 ? 17.391 7.401 -26.709 1.00 36.31 78 GLU A C 1
ATOM 645 O O . GLU A 1 78 ? 17.139 7.151 -25.507 1.00 36.31 78 GLU A O 1
#

Organism: NCBI:txid1070528